Protein AF-A0A9E3QFF5-F1 (afdb_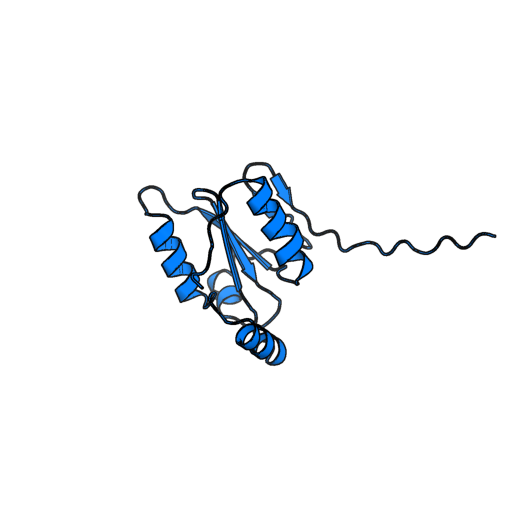monomer_lite)

Foldseek 3Di:
DPDDQEDADPVSLLCCPQPVQVVVQQFKKFKDFADPPDDQVVVVVVVCVVQVQPDDPVRCVVCVVVQHKHWDKHDYPGMIMITIHGGDDCCCVVCVVGMDGLQVAFDDDPNDTHHDDPDDPPPPDDDD

pLDDT: mean 83.97, std 14.85, range [39.03, 96.06]

Sequence (128 aa):
VMYRSEATSVEGFIQQLAVSYLGSGYWFYVVGEVPEGKDPRRVDEKLVARYEIDLSKWARARRKRAGLANLQYLRLGRLFVLLATHGNHPFFEWEAASVRDARKTPIRFRGYSISYRGGASPRPHRPR

Secondary structure (DSSP, 8-state):
-----EESSHHHHHHIIIIIIGGGT--EEEEEEPPTTS-HHHHHHHHHHHTT----HHHHHHHHHTTB--EEEEEETTEEEEEE-SSB-THHHHTTTT-EETTTS-EEETTEEE------PPPP----

Radius of gyration: 16.15 Å; chains: 1; bounding box: 41×50×32 Å

Structure (mmCIF, N/CA/C/O backbone):
data_AF-A0A9E3QFF5-F1
#
_entry.id   AF-A0A9E3QFF5-F1
#
loop_
_atom_site.group_PDB
_atom_site.id
_atom_site.type_symbol
_atom_site.label_atom_id
_atom_site.label_alt_id
_atom_site.label_comp_id
_atom_site.label_asym_id
_atom_site.label_entity_id
_atom_site.label_seq_id
_atom_site.pdbx_PDB_ins_code
_atom_site.Cartn_x
_atom_site.Cartn_y
_atom_site.Cartn_z
_atom_site.occupancy
_atom_site.B_iso_or_equiv
_atom_site.auth_seq_id
_atom_site.auth_comp_id
_atom_site.auth_asym_id
_atom_site.auth_atom_id
_atom_site.pdbx_PDB_model_num
ATOM 1 N N . VAL A 1 1 ? 10.537 -8.430 12.314 1.00 44.62 1 VAL A N 1
ATOM 2 C CA . VAL A 1 1 ? 9.843 -7.161 12.637 1.00 44.62 1 VAL A CA 1
ATOM 3 C C . VAL A 1 1 ? 8.475 -7.258 12.005 1.00 44.62 1 VAL A C 1
ATOM 5 O O . VAL A 1 1 ? 8.424 -7.496 10.810 1.00 44.62 1 VAL A O 1
ATOM 8 N N . MET A 1 2 ? 7.409 -7.180 12.799 1.00 54.72 2 MET A N 1
ATOM 9 C CA . MET A 1 2 ? 6.032 -7.272 12.307 1.00 54.72 2 MET A CA 1
ATOM 10 C C . MET A 1 2 ? 5.744 -6.076 11.388 1.00 54.72 2 MET A C 1
ATOM 12 O O . MET A 1 2 ? 6.074 -4.943 11.750 1.00 54.72 2 MET A O 1
ATOM 16 N N . TYR A 1 3 ? 5.188 -6.313 10.200 1.00 67.12 3 TYR A N 1
ATOM 17 C CA . TYR A 1 3 ? 4.845 -5.247 9.260 1.00 67.12 3 TYR A CA 1
ATOM 18 C C . TYR A 1 3 ? 3.828 -4.287 9.893 1.00 67.12 3 TYR A C 1
ATOM 20 O O . TYR A 1 3 ? 2.701 -4.676 10.198 1.00 67.12 3 TYR A O 1
ATOM 28 N N . ARG A 1 4 ? 4.223 -3.028 10.122 1.00 76.00 4 ARG A N 1
ATOM 29 C CA . ARG A 1 4 ? 3.338 -2.013 10.705 1.00 76.00 4 ARG A CA 1
ATOM 30 C C . ARG A 1 4 ? 2.594 -1.282 9.592 1.00 76.00 4 ARG A C 1
ATOM 32 O O . ARG A 1 4 ? 3.099 -0.309 9.040 1.00 76.00 4 ARG A O 1
ATOM 39 N N . SER A 1 5 ? 1.401 -1.777 9.290 1.00 81.19 5 SER A N 1
ATOM 40 C CA . SER A 1 5 ? 0.486 -1.244 8.277 1.00 81.19 5 SER A CA 1
ATOM 41 C C . SER A 1 5 ? -0.368 -0.069 8.756 1.00 81.19 5 SER A C 1
ATOM 43 O O . SER A 1 5 ? -0.900 0.670 7.935 1.00 81.19 5 SER A O 1
ATOM 45 N N . GLU A 1 6 ? -0.548 0.092 10.068 1.00 87.88 6 GLU A N 1
ATOM 46 C CA . GLU A 1 6 ? -1.487 1.059 10.638 1.00 87.88 6 GLU A CA 1
ATOM 47 C C . GLU A 1 6 ? -0.804 2.375 11.024 1.00 87.88 6 GLU A C 1
ATOM 49 O O . GLU A 1 6 ? 0.041 2.426 11.928 1.00 87.88 6 GLU A O 1
ATOM 54 N N . ALA A 1 7 ? -1.226 3.450 10.361 1.00 86.62 7 ALA A N 1
ATOM 55 C CA . ALA A 1 7 ? -0.983 4.813 10.796 1.00 86.62 7 ALA A CA 1
ATOM 56 C C . ALA A 1 7 ? -1.979 5.183 11.902 1.00 86.62 7 ALA A C 1
ATOM 58 O O . ALA A 1 7 ? -3.177 4.927 11.794 1.00 86.62 7 ALA A O 1
ATOM 59 N N . THR A 1 8 ? -1.485 5.816 12.965 1.00 87.25 8 THR A N 1
ATOM 60 C CA . THR A 1 8 ? -2.299 6.255 14.112 1.00 87.25 8 THR A CA 1
ATOM 61 C C . THR A 1 8 ? -2.742 7.715 14.005 1.00 87.25 8 THR A C 1
ATOM 63 O O . THR A 1 8 ? -3.528 8.174 14.827 1.00 87.25 8 THR A O 1
ATOM 66 N N . SER A 1 9 ? -2.246 8.450 13.006 1.00 85.06 9 SER A N 1
ATOM 67 C CA . SER A 1 9 ? -2.626 9.833 12.712 1.00 85.06 9 SER A CA 1
ATOM 68 C C . SER A 1 9 ? -2.624 10.104 11.208 1.00 85.06 9 SER A C 1
ATOM 70 O O . SER A 1 9 ? -1.987 9.387 10.427 1.00 85.06 9 SER A O 1
ATOM 72 N N . VAL A 1 10 ? -3.341 11.154 10.803 1.00 82.62 10 VAL A N 1
ATOM 73 C CA . VAL A 1 10 ? -3.389 11.612 9.408 1.00 82.62 10 VAL A CA 1
ATOM 74 C C . VAL A 1 10 ? -2.011 12.106 8.970 1.00 82.62 10 VAL A C 1
ATOM 76 O O . VAL A 1 10 ? -1.545 11.750 7.894 1.00 82.62 10 VAL A O 1
ATOM 79 N N . GLU A 1 11 ? -1.323 12.863 9.818 1.00 83.19 11 GLU A N 1
ATOM 80 C CA . GLU A 1 11 ? 0.009 13.403 9.550 1.00 83.19 11 GLU A CA 1
ATOM 81 C C . GLU A 1 11 ? 1.019 12.275 9.332 1.00 83.19 11 GLU A C 1
ATOM 83 O O . GLU A 1 11 ? 1.765 12.297 8.354 1.00 83.19 11 GLU A O 1
ATOM 88 N N . GLY A 1 12 ? 0.994 11.247 10.190 1.00 84.06 12 GLY A N 1
ATOM 89 C CA . GLY A 1 12 ? 1.859 10.075 10.055 1.00 84.06 12 GLY A CA 1
ATOM 90 C C . GLY A 1 12 ? 1.577 9.296 8.770 1.00 84.06 12 GLY A C 1
ATOM 91 O O . GLY A 1 12 ? 2.511 8.900 8.070 1.00 84.06 12 GLY A O 1
ATOM 92 N N . PHE A 1 13 ? 0.297 9.146 8.412 1.00 85.69 13 PHE A N 1
ATOM 93 C CA . PHE A 1 13 ? -0.120 8.534 7.150 1.00 85.69 13 PHE A CA 1
ATOM 94 C C . PHE A 1 13 ? 0.410 9.316 5.940 1.00 85.69 13 PHE A C 1
ATOM 96 O O . PHE A 1 13 ? 1.017 8.736 5.038 1.00 85.69 13 PHE A O 1
ATOM 103 N N . ILE A 1 14 ? 0.225 10.640 5.932 1.00 83.38 14 ILE A N 1
ATOM 104 C CA . ILE A 1 14 ? 0.680 11.520 4.849 1.00 83.38 14 ILE A CA 1
ATOM 105 C C . ILE A 1 14 ? 2.204 11.482 4.733 1.00 83.38 14 ILE A C 1
ATOM 107 O O . ILE A 1 14 ? 2.723 11.366 3.623 1.00 83.38 14 ILE A O 1
ATOM 111 N N . GLN A 1 15 ? 2.925 11.545 5.854 1.00 83.94 15 GLN A N 1
ATOM 112 C CA . GLN A 1 15 ? 4.383 11.523 5.860 1.00 83.94 15 GLN A CA 1
ATOM 113 C C . GLN A 1 15 ? 4.923 10.213 5.272 1.00 83.94 15 GLN A C 1
ATOM 115 O O . GLN A 1 15 ? 5.769 10.255 4.378 1.00 83.94 15 GLN A O 1
ATOM 120 N N . GLN A 1 16 ? 4.402 9.056 5.696 1.00 84.88 16 GLN A N 1
ATOM 121 C CA . GLN A 1 16 ? 4.787 7.767 5.109 1.00 84.88 16 GLN A CA 1
ATOM 122 C C . GLN A 1 16 ? 4.458 7.700 3.614 1.00 84.88 16 GLN A C 1
ATOM 124 O O . GLN A 1 16 ? 5.307 7.318 2.805 1.00 84.88 16 GLN A O 1
ATOM 129 N N . LEU A 1 17 ? 3.245 8.098 3.232 1.00 84.50 17 LEU A N 1
ATOM 130 C CA . LEU A 1 17 ? 2.785 8.025 1.851 1.00 84.50 17 LEU A CA 1
ATOM 131 C C . LEU A 1 17 ? 3.615 8.915 0.919 1.00 84.50 17 LEU A C 1
ATOM 133 O O . LEU A 1 17 ? 4.188 8.432 -0.059 1.00 84.50 17 LEU A O 1
ATOM 137 N N . ALA A 1 18 ? 3.702 10.207 1.229 1.00 80.81 18 ALA A N 1
ATOM 138 C CA . ALA A 1 18 ? 4.329 11.193 0.360 1.00 80.81 18 ALA A CA 1
ATOM 139 C C . ALA A 1 18 ? 5.858 11.094 0.373 1.00 80.81 18 ALA A C 1
ATOM 141 O O . ALA A 1 18 ? 6.484 11.096 -0.688 1.00 80.81 18 ALA A O 1
ATOM 142 N N . VAL A 1 19 ? 6.462 10.987 1.560 1.00 76.94 19 VAL A N 1
ATOM 143 C CA . VAL A 1 19 ? 7.921 11.055 1.709 1.00 76.94 19 VAL A CA 1
ATOM 144 C C . VAL A 1 19 ? 8.553 9.690 1.476 1.00 76.94 19 VAL A C 1
ATOM 146 O O . VAL A 1 19 ? 9.504 9.576 0.705 1.00 76.94 19 VAL A O 1
ATOM 149 N N . SER A 1 20 ? 8.035 8.636 2.114 1.00 79.31 20 SER A N 1
ATOM 150 C CA . SER A 1 20 ? 8.683 7.322 2.060 1.00 79.31 20 SER A CA 1
ATOM 151 C C . SER A 1 20 ? 8.330 6.538 0.798 1.00 79.31 20 SER A C 1
ATOM 153 O O . SER A 1 20 ? 9.223 5.935 0.202 1.00 79.31 20 SER A O 1
ATOM 155 N N . TYR A 1 21 ? 7.066 6.536 0.365 1.00 83.31 21 TYR A N 1
ATOM 156 C CA . TYR A 1 21 ? 6.627 5.669 -0.734 1.00 83.31 21 TYR A CA 1
ATOM 157 C C . TYR A 1 21 ? 6.674 6.348 -2.104 1.00 83.31 21 TYR A C 1
ATOM 159 O O . TYR A 1 21 ? 7.364 5.846 -2.997 1.00 83.31 21 TYR 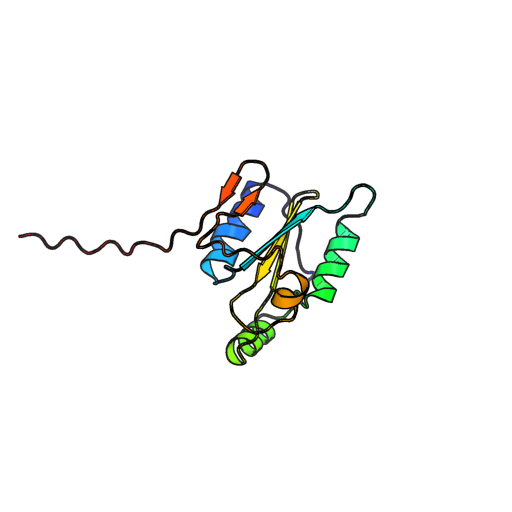A O 1
ATOM 167 N N . LEU A 1 22 ? 6.023 7.503 -2.285 1.00 84.12 22 LEU A N 1
ATOM 168 C CA . LEU A 1 22 ? 6.013 8.184 -3.589 1.00 84.12 22 LEU A CA 1
ATOM 169 C C . LEU A 1 22 ? 7.429 8.598 -4.033 1.00 84.12 22 LEU A C 1
ATOM 171 O O . LEU A 1 22 ? 7.793 8.396 -5.195 1.00 84.12 22 LEU A O 1
ATOM 175 N N . GLY A 1 23 ? 8.259 9.087 -3.103 1.00 82.44 23 GLY A N 1
ATOM 176 C CA . GLY A 1 23 ? 9.674 9.388 -3.354 1.00 82.44 23 GLY A CA 1
ATOM 177 C C . GLY A 1 23 ? 10.523 8.162 -3.725 1.00 82.44 23 GLY A C 1
ATOM 178 O O . GLY A 1 23 ? 11.489 8.287 -4.472 1.00 82.44 23 GLY A O 1
ATOM 179 N N . SER A 1 24 ? 10.127 6.965 -3.280 1.00 84.88 24 SER A N 1
ATOM 180 C CA . SER A 1 24 ? 10.836 5.703 -3.552 1.00 84.88 24 SER A CA 1
ATOM 181 C C . SER A 1 24 ? 10.337 4.962 -4.800 1.00 84.88 24 SER A C 1
ATOM 183 O O . SER A 1 24 ? 10.769 3.836 -5.063 1.00 84.88 24 SER A O 1
ATOM 185 N N . GLY A 1 25 ? 9.440 5.573 -5.581 1.00 89.31 25 GLY A N 1
ATOM 186 C CA . GLY A 1 25 ? 8.956 5.020 -6.848 1.00 89.31 25 GLY A CA 1
ATOM 187 C C . GLY A 1 25 ? 7.678 4.184 -6.756 1.00 89.31 25 GLY A C 1
ATOM 188 O O . GLY A 1 25 ? 7.342 3.500 -7.722 1.00 89.31 25 GLY A O 1
ATOM 189 N N . TYR A 1 26 ? 6.965 4.218 -5.627 1.00 93.38 26 TYR A N 1
ATOM 190 C CA . TYR A 1 26 ? 5.666 3.556 -5.474 1.00 93.38 26 TYR A CA 1
ATOM 191 C C . TYR A 1 26 ? 4.539 4.427 -6.040 1.00 93.38 26 TYR A C 1
ATOM 193 O O . TYR A 1 26 ? 3.752 5.007 -5.299 1.00 93.38 26 TYR A O 1
ATOM 201 N N . TRP A 1 27 ? 4.507 4.592 -7.358 1.00 93.38 27 TRP A N 1
ATOM 202 C CA . TRP A 1 27 ? 3.585 5.527 -8.009 1.00 93.38 27 TRP A CA 1
ATOM 203 C C . TRP A 1 27 ? 2.204 4.945 -8.286 1.00 93.38 27 TRP A C 1
ATOM 205 O O . TRP A 1 27 ? 1.247 5.705 -8.414 1.00 93.38 27 TRP A O 1
ATOM 215 N N . PHE A 1 28 ? 2.093 3.625 -8.399 1.00 94.56 28 PHE A N 1
ATOM 216 C CA . PHE A 1 28 ? 0.821 2.976 -8.685 1.00 94.56 28 PHE A CA 1
ATOM 217 C C . PHE A 1 28 ? 0.084 2.706 -7.388 1.00 94.56 28 PHE A C 1
ATOM 219 O O . PHE A 1 28 ? 0.703 2.263 -6.423 1.00 94.56 28 PHE A O 1
ATOM 226 N N . TYR A 1 29 ? -1.215 2.974 -7.348 1.00 94.62 29 TYR A N 1
ATOM 227 C CA . TYR A 1 29 ? -1.977 2.817 -6.121 1.00 94.62 29 TYR A CA 1
ATOM 228 C C . TYR A 1 29 ? -3.426 2.399 -6.345 1.00 94.62 29 TYR A C 1
ATOM 230 O O . TYR A 1 29 ? -4.016 2.681 -7.386 1.00 94.62 29 TYR A O 1
ATOM 238 N N . VAL A 1 30 ? -3.994 1.778 -5.314 1.00 94.50 30 VAL A N 1
ATOM 239 C CA . VAL A 1 30 ? -5.427 1.503 -5.154 1.00 94.50 30 VAL A CA 1
ATOM 240 C C . VAL A 1 30 ? -5.839 2.026 -3.786 1.00 94.50 30 VAL A C 1
ATOM 242 O O . VAL A 1 30 ? -5.133 1.803 -2.804 1.00 94.50 30 VAL A O 1
ATOM 245 N N . VAL A 1 31 ? -6.971 2.724 -3.719 1.00 92.38 31 VAL A N 1
ATOM 246 C CA . VAL A 1 31 ? -7.596 3.123 -2.452 1.00 92.38 31 VAL A CA 1
ATOM 247 C C . VAL A 1 31 ? -8.759 2.184 -2.182 1.00 92.38 31 VAL A C 1
ATOM 249 O O . VAL A 1 31 ? -9.542 1.907 -3.087 1.00 92.38 31 VAL A O 1
ATOM 252 N N . GLY A 1 32 ? -8.878 1.724 -0.942 1.00 91.75 32 GLY A N 1
ATOM 253 C CA . GLY A 1 32 ? -9.983 0.883 -0.509 1.00 91.75 32 GLY A CA 1
ATOM 254 C C . GLY A 1 32 ? -10.404 1.170 0.925 1.00 91.75 32 GLY A C 1
ATOM 255 O O . GLY A 1 32 ? -9.794 1.971 1.637 1.00 91.75 32 GLY A O 1
ATOM 256 N N . GLU A 1 33 ? -11.467 0.495 1.341 1.00 92.75 33 GLU A N 1
ATOM 257 C CA . GLU A 1 33 ? -12.015 0.577 2.687 1.00 92.75 33 GLU A CA 1
ATOM 258 C C . GLU A 1 33 ? -12.271 -0.826 3.237 1.00 92.75 33 GLU A C 1
ATOM 260 O O . GLU A 1 33 ? -12.750 -1.713 2.529 1.00 92.75 33 GLU A O 1
ATOM 265 N N . VAL A 1 34 ? -11.937 -1.040 4.508 1.00 92.69 34 VAL A N 1
ATOM 266 C CA . VAL A 1 34 ? -12.276 -2.256 5.242 1.00 92.69 34 VAL A CA 1
ATOM 267 C C . VAL A 1 34 ? -13.794 -2.277 5.463 1.00 92.69 34 VAL A C 1
ATOM 269 O O . VAL A 1 34 ? -14.291 -1.433 6.218 1.00 92.69 34 VAL A O 1
ATOM 272 N N . PRO A 1 35 ? -14.524 -3.262 4.899 1.00 92.19 35 PRO A N 1
ATOM 273 C CA . PRO A 1 35 ? -15.978 -3.342 5.020 1.00 92.19 35 PRO A CA 1
ATOM 274 C C . PRO A 1 35 ? -16.438 -3.314 6.471 1.00 92.19 35 PRO A C 1
ATOM 276 O O . PRO A 1 35 ? -15.775 -3.900 7.331 1.00 92.19 35 PRO A O 1
ATOM 279 N N . GLU A 1 36 ? -17.568 -2.667 6.739 1.00 90.06 36 GLU A N 1
ATOM 280 C CA . GLU A 1 36 ? -18.180 -2.629 8.067 1.00 90.06 36 GLU A CA 1
ATOM 281 C C . GLU A 1 36 ? -18.392 -4.048 8.631 1.00 90.06 36 GLU A C 1
ATOM 283 O O . GLU A 1 36 ? -18.609 -5.010 7.894 1.00 90.06 36 GLU A O 1
ATOM 288 N N . GLY A 1 37 ? -18.203 -4.211 9.942 1.00 91.19 37 GLY A N 1
ATOM 289 C CA . GLY A 1 37 ? -18.274 -5.514 10.616 1.00 91.19 37 GLY A CA 1
ATOM 290 C C . GLY A 1 37 ? -17.041 -6.418 10.459 1.00 91.19 37 GLY A C 1
ATOM 291 O O . GLY A 1 37 ? -16.900 -7.380 11.211 1.00 91.19 37 GLY A O 1
ATOM 292 N N . LYS A 1 38 ? -16.100 -6.118 9.550 1.00 93.00 38 LYS A N 1
ATOM 293 C CA . LYS A 1 38 ? -14.805 -6.823 9.506 1.00 93.00 38 LYS A CA 1
ATOM 294 C C . LYS A 1 38 ? -13.800 -6.204 10.470 1.00 93.00 38 LYS A C 1
ATOM 296 O O . LYS A 1 38 ? -13.736 -4.982 10.606 1.00 93.00 38 LYS A O 1
ATOM 301 N N . ASP A 1 39 ? -12.985 -7.057 11.087 1.00 92.25 39 ASP A N 1
ATOM 302 C CA . ASP A 1 39 ? -11.798 -6.632 11.828 1.00 92.25 39 ASP A CA 1
ATOM 303 C C . ASP A 1 39 ? -10.727 -6.132 10.836 1.00 92.25 39 ASP A C 1
ATOM 305 O O . ASP A 1 39 ? -10.260 -6.927 10.007 1.00 92.25 39 ASP A O 1
ATOM 309 N N . PRO A 1 40 ? -10.325 -4.847 10.899 1.00 92.62 40 PRO A N 1
ATOM 310 C CA . PRO A 1 40 ? -9.278 -4.301 10.043 1.00 92.62 40 PRO A CA 1
ATOM 311 C C . PRO A 1 40 ? -7.966 -5.077 10.115 1.00 92.62 40 PRO A C 1
ATOM 313 O O . PRO A 1 40 ? -7.345 -5.291 9.080 1.00 92.62 40 PRO A O 1
ATOM 316 N N . ARG A 1 41 ? -7.568 -5.582 11.289 1.00 91.81 41 ARG A N 1
ATOM 317 C CA . ARG A 1 41 ? -6.286 -6.288 11.451 1.00 91.81 41 ARG A CA 1
ATOM 318 C C . ARG A 1 41 ? -6.250 -7.596 10.667 1.00 91.81 41 ARG A C 1
ATOM 320 O O . ARG A 1 41 ? -5.270 -7.890 9.994 1.00 91.81 41 ARG A O 1
ATOM 327 N N . ARG A 1 42 ? -7.362 -8.335 10.650 1.00 93.44 42 ARG A N 1
ATOM 328 C CA . ARG A 1 42 ? -7.494 -9.552 9.830 1.00 93.44 42 ARG A CA 1
ATOM 329 C C . ARG A 1 42 ? -7.485 -9.255 8.333 1.00 93.44 42 ARG A C 1
ATOM 331 O O . ARG A 1 42 ? -7.080 -10.103 7.540 1.00 93.44 42 ARG A O 1
ATOM 338 N N . VAL A 1 43 ? -7.982 -8.088 7.922 1.00 94.00 43 VAL A N 1
ATOM 339 C CA . VAL A 1 43 ? -7.893 -7.655 6.520 1.00 94.00 43 VAL A CA 1
ATOM 340 C C . VAL A 1 43 ? -6.456 -7.270 6.177 1.00 94.00 43 VAL A C 1
ATOM 342 O O . VAL A 1 43 ? -5.974 -7.699 5.132 1.00 94.00 43 VAL A O 1
ATOM 345 N N . ASP A 1 44 ? -5.756 -6.567 7.071 1.00 93.06 44 ASP A N 1
ATOM 346 C CA . ASP A 1 44 ? -4.338 -6.228 6.915 1.00 93.06 44 ASP A CA 1
ATOM 347 C C . ASP A 1 44 ? -3.498 -7.486 6.677 1.00 93.06 44 ASP A C 1
ATOM 349 O O . ASP A 1 44 ? -2.784 -7.568 5.681 1.00 93.06 44 ASP A O 1
ATOM 353 N N . GLU A 1 45 ? -3.634 -8.494 7.541 1.00 93.00 45 GLU A N 1
ATOM 354 C CA . GLU A 1 45 ? -2.914 -9.768 7.429 1.00 93.00 45 GLU A CA 1
ATOM 355 C C . GLU A 1 45 ? -3.177 -10.456 6.085 1.00 93.00 45 GLU A C 1
ATOM 357 O O . GLU A 1 45 ? -2.246 -10.885 5.401 1.00 93.00 45 GLU A O 1
ATOM 362 N N . LYS A 1 46 ? -4.446 -10.506 5.660 1.00 93.75 46 LYS A N 1
ATOM 363 C CA . LYS A 1 46 ? -4.833 -11.098 4.374 1.00 93.75 46 LYS A CA 1
ATOM 364 C C . LYS A 1 46 ? -4.237 -10.350 3.190 1.00 93.75 46 LYS A C 1
ATOM 366 O O . LYS A 1 46 ? -3.786 -10.993 2.248 1.00 93.75 46 LYS A O 1
ATOM 371 N N . LEU A 1 47 ? -4.243 -9.018 3.215 1.00 93.94 47 LEU A N 1
ATOM 372 C CA . LEU A 1 47 ? -3.684 -8.202 2.137 1.00 93.94 47 LEU A CA 1
ATOM 373 C C . LEU A 1 47 ? -2.158 -8.313 2.096 1.00 93.94 47 LEU A C 1
ATOM 375 O O . LEU A 1 47 ? -1.599 -8.515 1.021 1.00 93.94 47 LEU A O 1
ATOM 379 N N . VAL A 1 48 ? -1.492 -8.252 3.252 1.00 93.38 48 VAL A N 1
ATOM 380 C CA . VAL A 1 48 ? -0.034 -8.405 3.364 1.00 93.38 48 VAL A CA 1
ATOM 381 C C . VAL A 1 48 ? 0.419 -9.763 2.838 1.00 93.38 48 VAL A C 1
ATOM 383 O O . VAL A 1 48 ? 1.392 -9.818 2.085 1.00 93.38 48 VAL A O 1
ATOM 386 N N . ALA A 1 49 ? -0.302 -10.836 3.178 1.00 92.62 49 ALA A N 1
ATOM 387 C CA . ALA A 1 49 ? -0.015 -12.178 2.685 1.00 92.62 49 ALA A CA 1
ATOM 388 C C . ALA A 1 49 ? -0.307 -12.312 1.183 1.00 92.62 49 ALA A C 1
ATOM 390 O O . A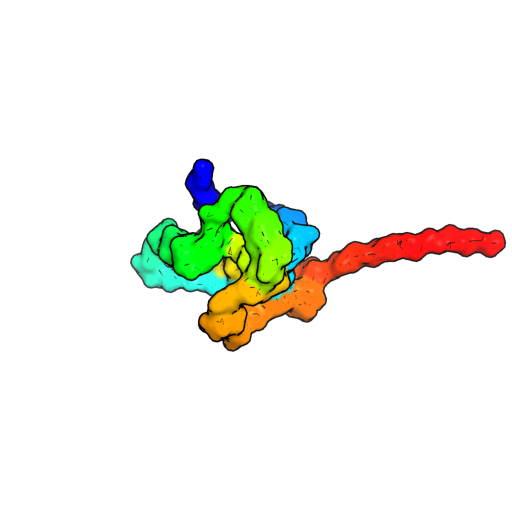LA A 1 49 ? 0.564 -12.732 0.426 1.00 92.62 49 ALA A O 1
ATOM 391 N N . ARG A 1 50 ? -1.503 -11.907 0.731 1.00 93.25 50 ARG A N 1
ATOM 392 C CA . ARG A 1 50 ? -1.937 -12.027 -0.674 1.00 93.25 50 ARG A CA 1
ATOM 393 C C . ARG A 1 50 ? -1.010 -11.301 -1.646 1.00 93.25 50 ARG A C 1
ATOM 395 O O . ARG A 1 50 ? -0.806 -11.775 -2.758 1.00 93.25 50 ARG A O 1
ATOM 402 N N . TYR A 1 51 ? -0.501 -10.143 -1.240 1.00 93.44 51 TYR A N 1
ATOM 403 C CA . TYR A 1 51 ? 0.331 -9.279 -2.074 1.00 93.44 51 TYR A CA 1
ATOM 404 C C . TYR A 1 51 ? 1.829 -9.383 -1.764 1.00 93.44 51 TYR A C 1
ATOM 406 O O . TYR A 1 51 ? 2.606 -8.588 -2.289 1.00 93.44 51 TYR A O 1
ATOM 414 N N . GLU A 1 52 ? 2.233 -10.335 -0.917 1.00 91.44 52 GLU A N 1
ATOM 415 C CA . GLU A 1 52 ? 3.632 -10.582 -0.545 1.00 91.44 52 GLU A CA 1
ATOM 416 C C . GLU A 1 52 ? 4.374 -9.302 -0.111 1.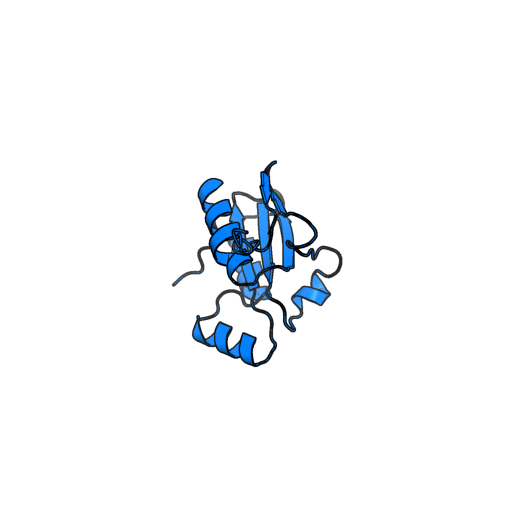00 91.44 52 GLU A C 1
ATOM 418 O O . GLU A 1 52 ? 5.475 -8.998 -0.574 1.00 91.44 52 GLU A O 1
ATOM 423 N N . ILE A 1 53 ? 3.751 -8.505 0.760 1.00 92.25 53 ILE A N 1
ATOM 424 C CA . ILE A 1 53 ? 4.235 -7.159 1.117 1.00 92.25 53 ILE A CA 1
ATOM 425 C C . ILE A 1 53 ? 5.393 -7.211 2.124 1.00 92.25 53 ILE A C 1
ATOM 427 O O . ILE A 1 53 ? 6.324 -6.385 2.080 1.00 92.25 53 ILE A O 1
ATOM 431 N N . ASP A 1 54 ? 5.354 -8.190 3.031 1.00 90.69 54 ASP A N 1
ATOM 432 C CA . ASP A 1 54 ? 6.327 -8.347 4.112 1.00 90.69 54 ASP A CA 1
ATOM 433 C C . ASP A 1 54 ? 7.626 -9.007 3.627 1.00 90.69 54 ASP A C 1
ATOM 435 O O . ASP A 1 54 ? 7.981 -10.137 3.954 1.00 90.69 54 ASP A O 1
ATOM 439 N N . LEU A 1 55 ? 8.338 -8.283 2.769 1.00 88.38 55 LEU A N 1
ATOM 440 C CA . LEU A 1 55 ? 9.631 -8.685 2.235 1.00 88.38 55 LEU A CA 1
ATOM 441 C C . LEU A 1 55 ? 10.770 -8.014 3.001 1.00 88.38 55 LEU A C 1
ATOM 443 O O . LEU A 1 55 ? 10.674 -6.875 3.466 1.00 88.38 55 LEU A O 1
ATOM 447 N N . SER A 1 56 ? 11.926 -8.668 3.052 1.00 88.69 56 SER A N 1
ATOM 448 C CA . SER A 1 56 ? 13.148 -8.013 3.523 1.00 88.69 56 SER A CA 1
ATOM 449 C C . SER A 1 56 ? 13.623 -6.946 2.526 1.00 88.69 56 SER A C 1
ATOM 451 O O . SER A 1 56 ? 13.302 -6.976 1.334 1.00 88.69 56 SER A O 1
ATOM 453 N N . LYS A 1 57 ? 14.450 -5.997 2.986 1.00 87.44 57 LYS A N 1
ATOM 454 C CA . LYS A 1 57 ? 15.110 -5.009 2.108 1.00 87.44 57 LYS A CA 1
ATOM 455 C C . LYS A 1 57 ? 15.841 -5.687 0.940 1.00 87.44 57 LYS A C 1
ATOM 457 O O . LYS A 1 57 ? 15.734 -5.241 -0.202 1.00 87.44 57 LYS A O 1
ATOM 462 N N . TRP A 1 58 ? 16.541 -6.787 1.219 1.00 90.81 58 TRP A N 1
ATOM 463 C CA . TRP A 1 58 ? 17.290 -7.557 0.225 1.00 90.81 58 TRP A CA 1
ATOM 464 C C . TRP A 1 58 ? 16.381 -8.244 -0.794 1.00 90.81 58 TRP A C 1
ATOM 466 O O . TRP A 1 58 ? 16.677 -8.215 -1.990 1.00 90.81 58 TRP A O 1
ATOM 476 N N . ALA A 1 59 ? 15.256 -8.807 -0.344 1.00 91.25 59 ALA A N 1
ATOM 477 C CA . ALA A 1 59 ? 14.257 -9.396 -1.228 1.00 91.25 59 ALA A CA 1
ATOM 478 C C . ALA A 1 59 ? 13.653 -8.340 -2.167 1.00 91.25 59 ALA A C 1
ATOM 480 O O . ALA A 1 59 ? 13.636 -8.555 -3.379 1.00 91.25 59 ALA A O 1
ATOM 481 N N . ARG A 1 60 ? 13.286 -7.156 -1.652 1.00 91.44 60 ARG A N 1
ATOM 482 C CA . ARG A 1 60 ? 12.790 -6.047 -2.492 1.00 91.44 60 ARG A CA 1
ATOM 483 C C . ARG A 1 60 ? 13.817 -5.589 -3.530 1.00 91.44 60 ARG A C 1
ATOM 485 O O . ARG A 1 60 ? 13.479 -5.380 -4.695 1.00 91.44 60 ARG A O 1
ATOM 492 N N . ALA A 1 61 ? 15.087 -5.475 -3.133 1.00 89.19 61 ALA A N 1
ATOM 493 C CA . ALA A 1 61 ? 16.175 -5.108 -4.040 1.00 89.19 61 ALA A CA 1
ATOM 494 C C . ALA A 1 61 ? 16.429 -6.168 -5.127 1.00 89.19 61 ALA A C 1
ATOM 496 O O . ALA A 1 61 ? 16.813 -5.826 -6.245 1.00 89.19 61 ALA A O 1
ATOM 497 N N . ARG A 1 62 ? 16.238 -7.457 -4.820 1.00 91.31 62 ARG A N 1
ATOM 498 C CA . ARG A 1 62 ? 16.329 -8.544 -5.806 1.00 91.31 62 ARG A CA 1
ATOM 499 C C . ARG A 1 62 ? 15.145 -8.520 -6.774 1.00 91.31 62 ARG A C 1
ATOM 501 O O . ARG A 1 62 ? 15.378 -8.556 -7.975 1.00 91.31 62 ARG A O 1
ATOM 508 N N . ARG A 1 63 ? 13.913 -8.363 -6.273 1.00 92.88 63 ARG A N 1
ATOM 509 C CA . ARG A 1 63 ? 12.702 -8.220 -7.104 1.00 92.88 63 ARG A CA 1
ATOM 510 C C . ARG A 1 63 ? 12.831 -7.062 -8.089 1.00 92.88 63 ARG A C 1
ATOM 512 O O . ARG A 1 63 ? 12.658 -7.268 -9.283 1.00 92.88 63 ARG A O 1
ATOM 519 N N . LYS A 1 64 ? 13.274 -5.892 -7.614 1.00 89.62 64 LYS A N 1
ATOM 520 C CA . LYS A 1 64 ? 13.495 -4.718 -8.474 1.00 89.62 64 LYS A CA 1
ATOM 521 C C . LYS A 1 64 ? 14.502 -4.995 -9.600 1.00 89.62 64 LYS A C 1
ATOM 523 O O . LYS A 1 64 ? 14.266 -4.589 -10.730 1.00 89.62 64 LYS A O 1
ATOM 528 N N . ARG A 1 65 ? 15.603 -5.702 -9.308 1.00 91.12 65 ARG A N 1
ATOM 529 C CA . ARG A 1 65 ? 16.598 -6.110 -10.320 1.00 91.12 65 ARG A CA 1
ATOM 530 C C . ARG A 1 65 ? 16.040 -7.108 -11.336 1.00 91.12 65 ARG A C 1
ATOM 532 O O . ARG A 1 65 ? 16.432 -7.061 -12.490 1.00 91.12 65 ARG A O 1
ATOM 539 N N . ALA A 1 66 ? 15.115 -7.964 -10.913 1.00 92.94 66 ALA A N 1
ATOM 540 C CA . ALA A 1 66 ? 14.414 -8.914 -11.772 1.00 92.94 66 ALA A CA 1
ATOM 541 C C . ALA A 1 66 ? 13.211 -8.300 -12.522 1.00 92.94 66 ALA A C 1
ATOM 543 O O . ALA A 1 66 ? 12.445 -9.031 -13.139 1.00 92.94 66 ALA A O 1
ATOM 544 N N . GLY A 1 67 ? 12.998 -6.980 -12.440 1.00 92.69 67 GLY A N 1
ATOM 545 C CA . GLY A 1 67 ? 11.857 -6.312 -13.075 1.00 92.69 67 GLY A CA 1
ATOM 546 C C . GLY A 1 67 ? 10.505 -6.581 -12.403 1.00 92.69 67 GLY A C 1
ATOM 547 O O . GLY A 1 67 ? 9.468 -6.259 -12.977 1.00 92.69 67 GLY A O 1
ATOM 548 N N . LEU A 1 68 ? 10.493 -7.150 -11.195 1.00 95.06 68 LEU A N 1
ATOM 549 C CA . LEU A 1 68 ? 9.283 -7.416 -10.416 1.00 95.06 68 LEU A CA 1
ATOM 550 C C . LEU A 1 68 ? 8.899 -6.192 -9.579 1.00 95.06 68 LEU A C 1
ATOM 552 O O . LEU A 1 68 ? 9.767 -5.530 -8.995 1.00 95.06 68 LEU A O 1
ATOM 556 N N . ALA A 1 69 ? 7.597 -5.915 -9.481 1.00 94.75 69 ALA A N 1
ATOM 557 C CA . ALA A 1 69 ? 7.115 -4.833 -8.632 1.00 94.75 69 ALA A CA 1
ATOM 558 C C . ALA A 1 69 ? 7.189 -5.214 -7.147 1.00 94.75 69 ALA A C 1
ATOM 560 O O . ALA A 1 69 ? 7.062 -6.380 -6.768 1.00 94.75 69 ALA A O 1
ATOM 561 N N . ASN A 1 70 ? 7.391 -4.202 -6.306 1.00 95.25 70 ASN A N 1
ATOM 562 C CA . ASN A 1 70 ? 7.257 -4.309 -4.859 1.00 95.25 70 ASN A CA 1
ATOM 563 C C . ASN A 1 70 ? 5.990 -3.589 -4.422 1.00 95.25 70 ASN A C 1
ATOM 565 O O . ASN A 1 70 ? 5.681 -2.524 -4.961 1.00 95.25 70 ASN A O 1
ATOM 569 N N . LEU A 1 71 ? 5.309 -4.146 -3.422 1.00 94.81 71 LEU A N 1
ATOM 570 C CA . LEU A 1 71 ? 4.082 -3.584 -2.878 1.00 94.81 71 LEU A CA 1
ATOM 571 C C . LEU A 1 71 ? 4.267 -3.074 -1.446 1.00 94.81 71 LEU A C 1
ATOM 573 O O . LEU A 1 71 ? 5.155 -3.520 -0.716 1.00 94.81 71 LEU A O 1
ATOM 577 N N . GLN A 1 72 ? 3.436 -2.103 -1.075 1.00 93.69 72 GLN A N 1
ATOM 578 C CA . GLN A 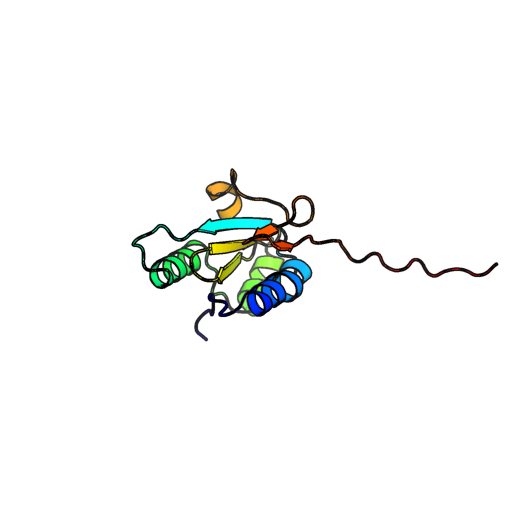1 72 ? 3.279 -1.564 0.274 1.00 93.69 72 GLN A CA 1
ATOM 579 C C . GLN A 1 72 ? 1.794 -1.364 0.572 1.00 93.69 72 GLN A C 1
ATOM 581 O O . GLN A 1 72 ? 1.001 -1.090 -0.327 1.00 93.69 72 GLN A O 1
ATOM 586 N N . TYR A 1 73 ? 1.432 -1.492 1.841 1.00 94.00 73 TYR A N 1
ATOM 587 C CA . TYR A 1 73 ? 0.080 -1.347 2.351 1.00 94.00 73 TYR A CA 1
ATOM 588 C C . TYR A 1 73 ? 0.084 -0.412 3.556 1.00 94.00 73 TYR A C 1
ATOM 590 O O . TYR A 1 73 ? 0.847 -0.603 4.502 1.00 94.00 73 TYR A O 1
ATOM 598 N N . LEU A 1 74 ? -0.782 0.594 3.520 1.00 92.06 74 LEU A N 1
ATOM 599 C CA . LEU A 1 74 ? -0.914 1.569 4.593 1.00 92.06 74 LEU A CA 1
ATOM 600 C C . LEU A 1 74 ? -2.395 1.817 4.886 1.00 92.06 74 LEU A C 1
ATOM 602 O O . LEU A 1 74 ? -3.164 2.121 3.975 1.00 92.06 74 LEU A O 1
ATOM 606 N N . ARG A 1 75 ? -2.792 1.718 6.155 1.00 92.25 75 ARG A N 1
ATOM 607 C CA . ARG A 1 75 ? -4.167 1.895 6.639 1.00 92.25 75 ARG A CA 1
ATOM 608 C C . ARG A 1 75 ? -4.244 3.016 7.672 1.00 92.25 75 ARG A C 1
ATOM 610 O O . ARG A 1 75 ? -3.375 3.127 8.531 1.00 92.25 75 ARG A O 1
ATOM 617 N N . LEU A 1 76 ? -5.315 3.807 7.623 1.00 90.31 76 LEU A N 1
ATOM 618 C CA . LEU A 1 76 ? -5.712 4.758 8.662 1.00 90.31 76 LEU A CA 1
ATOM 619 C C . LEU A 1 76 ? -7.192 4.537 8.998 1.00 90.31 76 LEU A C 1
ATOM 621 O O . LEU A 1 76 ? -8.080 4.812 8.186 1.00 90.31 76 LEU A O 1
ATOM 625 N N . GLY A 1 77 ? -7.470 4.032 10.201 1.00 89.06 77 GLY A N 1
ATOM 626 C CA . GLY A 1 77 ? -8.820 3.600 10.564 1.00 89.06 77 GLY A CA 1
ATOM 627 C C . GLY A 1 77 ? -9.272 2.440 9.672 1.00 89.06 77 GLY A C 1
ATOM 628 O O . GLY A 1 77 ? -8.654 1.379 9.694 1.00 89.06 77 GLY A O 1
ATOM 629 N N . ARG A 1 78 ? -10.331 2.631 8.876 1.00 90.88 78 ARG A N 1
ATOM 630 C CA . ARG A 1 78 ? -10.817 1.624 7.909 1.00 90.88 78 ARG A CA 1
ATOM 631 C C . ARG A 1 78 ? -10.347 1.873 6.479 1.00 90.88 78 ARG A C 1
ATOM 633 O O . ARG A 1 78 ? -10.413 0.965 5.662 1.00 90.88 78 ARG A O 1
ATOM 640 N N . LEU A 1 79 ? -9.869 3.072 6.169 1.00 90.38 79 LEU A N 1
ATOM 641 C CA . LEU A 1 79 ? -9.415 3.411 4.827 1.00 90.38 79 LEU A CA 1
ATOM 642 C C . LEU A 1 79 ? -7.967 2.975 4.643 1.00 90.38 79 LEU A C 1
ATOM 644 O O . LEU A 1 79 ? -7.141 3.155 5.539 1.00 90.38 79 LEU A O 1
ATOM 648 N N . PHE A 1 80 ? -7.646 2.439 3.475 1.00 92.12 80 PHE A N 1
ATOM 649 C CA . PHE A 1 80 ? -6.303 1.975 3.167 1.00 92.12 80 PHE A CA 1
ATOM 650 C C . PHE A 1 80 ? -5.874 2.325 1.747 1.00 92.12 80 PHE A C 1
ATOM 652 O O . PHE A 1 80 ? -6.689 2.615 0.869 1.00 92.12 80 PHE A O 1
ATOM 659 N N . VAL A 1 81 ? -4.564 2.269 1.530 1.00 92.75 81 VAL A N 1
ATOM 660 C CA . VAL A 1 81 ? -3.934 2.382 0.221 1.00 92.75 81 VAL A CA 1
ATOM 661 C C . VAL A 1 81 ? -2.979 1.209 0.007 1.00 92.75 81 VAL A C 1
ATOM 663 O O . VAL A 1 81 ? -2.145 0.899 0.860 1.00 92.75 81 VAL A O 1
ATOM 666 N N . LEU A 1 82 ? -3.115 0.555 -1.144 1.00 94.94 82 LEU A N 1
ATOM 667 C CA . LEU A 1 82 ? -2.105 -0.340 -1.698 1.00 94.94 82 LEU A CA 1
ATOM 668 C C . LEU A 1 82 ? -1.261 0.456 -2.680 1.00 94.94 82 LEU A C 1
ATOM 670 O O . LEU A 1 82 ? -1.795 1.226 -3.473 1.00 94.94 82 LEU A O 1
ATOM 674 N N . LEU A 1 83 ? 0.048 0.272 -2.617 1.00 94.88 83 LEU A N 1
ATOM 675 C CA . LEU A 1 83 ? 1.039 1.012 -3.381 1.00 94.88 83 LEU A CA 1
ATOM 676 C C . LEU A 1 83 ? 1.961 0.022 -4.074 1.00 94.88 83 LEU A C 1
ATOM 678 O O . LEU A 1 83 ? 2.426 -0.919 -3.437 1.00 94.88 83 LEU A O 1
ATOM 682 N N . ALA A 1 84 ? 2.286 0.259 -5.336 1.00 96.06 84 ALA A N 1
ATOM 683 C CA . ALA A 1 84 ? 3.180 -0.585 -6.110 1.00 96.06 84 ALA A CA 1
ATOM 684 C C . ALA A 1 84 ? 4.235 0.246 -6.843 1.00 96.06 84 ALA A C 1
ATOM 686 O O . ALA A 1 84 ? 3.970 1.337 -7.361 1.00 96.06 84 ALA A O 1
ATOM 687 N N . THR A 1 85 ? 5.455 -0.287 -6.902 1.00 95.25 85 THR A N 1
ATOM 688 C CA . THR A 1 85 ? 6.466 0.203 -7.843 1.00 95.25 85 THR A CA 1
ATOM 689 C C . THR A 1 85 ? 6.145 -0.256 -9.259 1.00 95.25 85 THR A C 1
ATOM 691 O O . THR A 1 85 ? 5.352 -1.168 -9.470 1.00 95.25 85 THR A O 1
ATOM 694 N N . HIS A 1 86 ? 6.821 0.322 -10.250 1.00 92.88 86 HIS A N 1
ATOM 695 C CA . HIS A 1 86 ? 6.837 -0.273 -11.584 1.00 92.88 86 HIS A CA 1
ATOM 696 C C . HIS A 1 86 ? 7.465 -1.679 -11.550 1.00 92.88 86 HIS A C 1
ATOM 698 O O . HIS A 1 86 ? 8.413 -1.912 -10.793 1.00 92.88 86 HIS A O 1
ATOM 704 N N . GLY A 1 87 ? 6.952 -2.586 -12.381 1.00 93.38 87 GLY A N 1
ATOM 705 C CA . GLY A 1 87 ? 7.434 -3.960 -12.535 1.00 93.38 87 GLY A CA 1
ATOM 706 C C . GLY A 1 87 ? 6.289 -4.956 -12.717 1.00 93.38 87 GLY A C 1
ATOM 707 O O . GLY A 1 87 ? 5.122 -4.587 -12.617 1.00 93.38 87 GLY A O 1
ATOM 708 N N . ASN A 1 88 ? 6.621 -6.220 -12.971 1.00 93.25 88 ASN A N 1
ATOM 709 C CA . ASN A 1 88 ? 5.627 -7.280 -13.107 1.00 93.25 88 ASN A CA 1
ATOM 710 C C . ASN A 1 88 ? 5.122 -7.744 -11.727 1.00 93.25 88 ASN A C 1
ATOM 712 O O . ASN A 1 88 ? 5.931 -8.013 -10.832 1.00 93.25 88 ASN A O 1
ATOM 716 N N . HIS A 1 89 ? 3.801 -7.816 -11.553 1.00 95.12 89 HIS A N 1
ATOM 717 C CA . HIS A 1 89 ? 3.130 -8.389 -10.385 1.00 95.12 89 HIS A CA 1
ATOM 718 C C . HIS A 1 89 ? 1.640 -8.630 -10.693 1.00 95.12 89 HIS A C 1
ATOM 720 O O . HIS A 1 89 ? 1.011 -7.723 -11.244 1.00 95.12 89 HIS A O 1
ATOM 726 N N . PRO A 1 90 ? 1.028 -9.744 -10.235 1.00 93.50 90 PRO A N 1
ATOM 727 C CA . PRO A 1 90 ? -0.406 -10.023 -10.430 1.00 93.50 90 PRO A CA 1
ATOM 728 C C . PRO A 1 90 ? -1.360 -8.936 -9.908 1.00 93.50 90 PRO A C 1
ATOM 730 O O . PRO A 1 90 ? -2.513 -8.864 -10.308 1.00 93.50 90 PRO A O 1
ATOM 733 N N . PHE A 1 91 ? -0.870 -8.046 -9.041 1.00 93.88 91 PHE A N 1
ATOM 734 C CA . PHE A 1 91 ? -1.599 -6.864 -8.564 1.00 93.88 91 PHE A CA 1
ATOM 735 C C . PHE A 1 91 ? -2.157 -6.015 -9.709 1.00 93.88 91 PHE A C 1
ATOM 737 O O . PHE A 1 91 ? -3.295 -5.565 -9.628 1.00 93.88 91 PHE A O 1
ATOM 744 N N . PHE A 1 92 ? -1.380 -5.818 -10.777 1.00 92.94 92 PHE A N 1
ATOM 745 C CA . PHE A 1 92 ? -1.814 -5.000 -11.910 1.00 92.94 92 PHE A CA 1
ATOM 746 C C . PHE A 1 92 ? -2.933 -5.651 -12.722 1.00 92.94 92 PHE A C 1
ATOM 748 O O . PHE A 1 92 ? -3.675 -4.939 -13.388 1.00 92.94 92 PHE A O 1
ATOM 755 N N . GLU A 1 93 ? -3.075 -6.973 -12.643 1.00 93.69 93 GLU A N 1
ATOM 756 C CA . GLU A 1 93 ? -4.164 -7.714 -13.277 1.00 93.69 93 GLU A CA 1
ATOM 757 C C . GLU A 1 93 ? -5.387 -7.769 -12.358 1.00 93.69 93 GLU A C 1
ATOM 759 O O . GLU A 1 93 ? -6.492 -7.429 -12.773 1.00 93.69 93 GLU A O 1
ATOM 764 N N . TRP A 1 94 ? -5.195 -8.137 -11.088 1.00 93.62 94 TRP A N 1
ATOM 765 C CA . TRP A 1 94 ? -6.288 -8.285 -10.122 1.00 93.62 94 TRP A CA 1
ATOM 766 C C . TRP A 1 94 ? -6.991 -6.966 -9.809 1.00 93.62 94 TRP A C 1
ATOM 768 O O . TRP A 1 94 ? -8.199 -6.960 -9.594 1.00 93.62 94 TRP A O 1
ATOM 778 N N . GLU A 1 95 ? -6.249 -5.860 -9.796 1.00 93.81 95 GLU A N 1
ATOM 779 C CA . GLU A 1 95 ? -6.764 -4.535 -9.446 1.00 93.81 95 GLU A CA 1
ATOM 780 C C . GLU A 1 95 ? -6.835 -3.597 -10.665 1.00 93.81 95 GLU A C 1
ATOM 782 O O . GLU A 1 95 ? -6.969 -2.383 -10.507 1.00 93.81 95 GLU A O 1
ATOM 787 N N . ALA A 1 96 ? -6.751 -4.128 -11.893 1.00 90.88 96 ALA A N 1
ATOM 788 C CA . ALA A 1 96 ? -6.617 -3.352 -13.133 1.00 90.88 96 ALA A CA 1
ATOM 789 C C . ALA A 1 96 ? -7.634 -2.202 -13.264 1.00 90.88 96 ALA A C 1
ATOM 791 O O . ALA A 1 96 ? -7.286 -1.102 -13.693 1.00 90.88 96 ALA A O 1
ATOM 792 N N . ALA A 1 97 ? -8.883 -2.435 -12.851 1.00 92.50 97 ALA A N 1
ATOM 793 C CA . ALA A 1 97 ? -9.961 -1.448 -12.918 1.00 92.50 97 ALA A CA 1
ATOM 794 C C . ALA A 1 97 ? -9.814 -0.292 -11.909 1.00 92.50 97 ALA A C 1
ATOM 796 O O . ALA A 1 97 ? -10.431 0.762 -12.069 1.00 92.50 97 ALA A O 1
ATOM 797 N N . SER A 1 98 ? -9.030 -0.483 -10.847 1.00 92.94 98 SER A N 1
ATOM 798 C CA . SER A 1 98 ? -8.903 0.453 -9.726 1.00 92.94 98 SER A CA 1
ATOM 799 C C . SER A 1 98 ? -7.504 1.045 -9.576 1.00 92.94 98 SER A C 1
ATOM 801 O O . SER A 1 98 ? -7.353 2.055 -8.882 1.00 92.94 98 SER A O 1
ATOM 803 N N . VAL A 1 99 ? -6.493 0.466 -10.231 1.00 95.25 99 VAL A N 1
ATOM 804 C CA . VAL A 1 99 ? -5.122 0.982 -10.216 1.00 95.25 99 VAL A CA 1
ATOM 805 C C . VAL A 1 99 ? -5.058 2.363 -10.863 1.00 95.25 99 VAL A C 1
ATOM 807 O O . VAL A 1 99 ? -5.527 2.599 -11.976 1.00 95.25 99 VAL A O 1
ATOM 810 N N . ARG A 1 100 ? -4.419 3.293 -10.157 1.00 94.50 100 ARG A N 1
ATOM 811 C CA . ARG A 1 100 ? -4.159 4.666 -10.599 1.00 94.50 100 ARG A CA 1
ATOM 812 C C . ARG A 1 100 ? -2.679 4.994 -10.480 1.00 94.50 100 ARG A C 1
ATOM 814 O O . ARG A 1 100 ? -1.950 4.356 -9.730 1.00 94.50 100 ARG A O 1
ATOM 821 N N . ASP A 1 101 ? -2.242 6.020 -11.202 1.00 92.56 101 ASP A N 1
ATOM 822 C CA . ASP A 1 101 ? -0.870 6.534 -11.151 1.00 92.56 101 ASP A CA 1
ATOM 823 C C . ASP A 1 101 ? -0.849 7.884 -10.425 1.00 92.56 101 ASP A C 1
ATOM 825 O O . ASP A 1 101 ? -1.411 8.861 -10.919 1.00 92.56 101 ASP A O 1
ATOM 829 N N . ALA A 1 102 ? -0.184 7.960 -9.270 1.00 89.06 102 ALA A N 1
ATOM 830 C CA . ALA A 1 102 ? -0.100 9.149 -8.415 1.00 89.06 102 ALA A CA 1
ATOM 831 C C . ALA A 1 102 ? 0.599 10.347 -9.081 1.00 89.06 102 ALA A C 1
ATOM 833 O O . ALA A 1 102 ? 0.473 11.480 -8.609 1.00 89.06 102 ALA A O 1
ATOM 834 N N . ARG A 1 103 ? 1.320 10.113 -10.185 1.00 87.62 103 ARG A N 1
ATOM 835 C CA . ARG A 1 103 ? 1.942 11.158 -11.014 1.00 87.62 103 ARG A CA 1
ATOM 836 C C . ARG A 1 103 ? 0.934 11.841 -11.941 1.00 87.62 103 ARG A C 1
ATOM 838 O O . ARG A 1 103 ? 1.187 12.948 -12.400 1.00 87.62 103 ARG A O 1
ATOM 845 N N . LYS A 1 104 ? -0.190 11.177 -12.232 1.00 88.69 104 LYS A N 1
ATOM 846 C CA . LYS A 1 104 ? -1.264 11.664 -13.117 1.00 88.69 104 LYS A CA 1
ATOM 847 C C . LYS A 1 104 ? -2.533 12.010 -12.342 1.00 88.69 104 LYS A C 1
ATOM 849 O O . LYS A 1 104 ? -3.199 12.995 -12.640 1.00 88.69 104 LYS A O 1
ATOM 854 N N . THR A 1 105 ? -2.867 11.200 -11.344 1.00 87.19 105 THR A N 1
ATOM 855 C CA . THR A 1 105 ? -4.097 11.296 -10.562 1.00 87.19 105 THR A CA 1
ATOM 856 C C . THR A 1 105 ? -3.753 11.325 -9.074 1.00 87.19 105 THR A C 1
ATOM 858 O O . THR A 1 105 ? -3.342 10.296 -8.533 1.00 87.19 105 THR A O 1
ATOM 861 N N . PRO A 1 106 ? -3.945 12.467 -8.390 1.00 84.19 106 PRO A N 1
ATOM 862 C CA . PRO A 1 106 ? -3.664 12.597 -6.964 1.00 84.19 106 PRO A CA 1
ATOM 863 C C . PRO A 1 106 ? -4.401 11.558 -6.118 1.00 84.19 106 PRO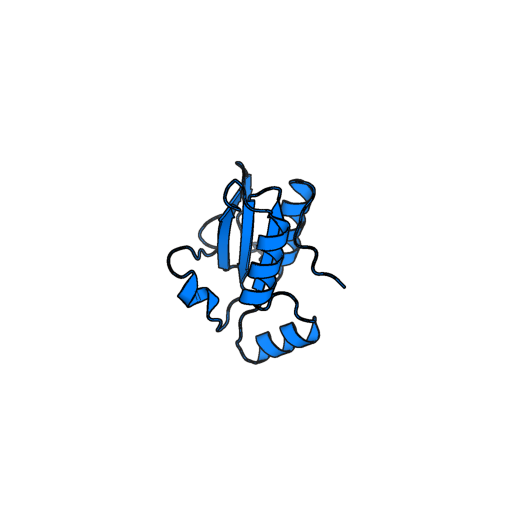 A C 1
ATOM 865 O O . PRO A 1 106 ? -5.567 11.252 -6.381 1.00 84.19 106 PRO A O 1
ATOM 868 N N . ILE A 1 107 ? -3.742 11.065 -5.071 1.00 84.06 107 ILE A N 1
ATOM 869 C CA . ILE A 1 107 ? -4.361 10.185 -4.081 1.00 84.06 107 ILE A CA 1
ATOM 870 C C . ILE A 1 107 ? -5.283 11.046 -3.220 1.00 84.06 107 ILE A C 1
ATOM 872 O O . ILE A 1 107 ? -4.823 11.940 -2.509 1.00 84.06 107 ILE A O 1
ATOM 876 N N . ARG A 1 108 ? -6.590 10.792 -3.294 1.00 82.31 108 ARG A N 1
ATOM 877 C CA . ARG A 1 108 ? -7.589 11.462 -2.453 1.00 82.31 108 ARG A CA 1
ATOM 878 C C . ARG A 1 108 ? -7.898 10.594 -1.239 1.00 82.31 108 ARG A C 1
ATOM 880 O O . ARG A 1 108 ? -8.259 9.433 -1.407 1.00 82.31 108 ARG A O 1
ATOM 887 N N . PHE A 1 109 ? -7.772 11.149 -0.035 1.00 70.94 109 PHE A N 1
ATOM 888 C CA . PHE A 1 109 ? -7.949 10.409 1.215 1.00 70.94 109 PHE A CA 1
ATOM 889 C C . PHE A 1 109 ? -8.532 11.313 2.310 1.00 70.94 109 PHE A C 1
ATOM 891 O O . PHE A 1 109 ? -7.897 12.289 2.689 1.00 70.94 109 PHE A O 1
ATOM 898 N N . ARG A 1 110 ? -9.751 11.030 2.802 1.00 67.25 110 ARG A N 1
ATOM 899 C CA . ARG A 1 110 ? -10.474 11.827 3.830 1.00 67.25 110 ARG A CA 1
ATOM 900 C C . ARG A 1 110 ? -10.444 13.356 3.618 1.00 67.25 110 ARG A C 1
ATOM 902 O O . ARG A 1 110 ? -10.258 14.106 4.567 1.00 67.25 110 ARG A O 1
ATOM 909 N N . GLY A 1 111 ? -10.602 13.819 2.376 1.00 64.56 111 GLY A N 1
ATOM 910 C CA . GLY A 1 111 ? -10.575 15.251 2.031 1.00 64.56 111 GLY A CA 1
ATOM 911 C C . GLY A 1 111 ? -9.182 15.822 1.731 1.00 64.56 111 GLY A C 1
ATOM 912 O O . GLY A 1 111 ? -9.081 16.922 1.196 1.00 64.56 111 GLY A O 1
ATOM 913 N N . TYR A 1 112 ? -8.114 15.060 1.971 1.00 66.94 112 TYR A N 1
ATOM 914 C CA . TYR A 1 112 ? -6.755 15.413 1.565 1.00 66.94 112 TYR A CA 1
ATOM 915 C C . TYR A 1 112 ? -6.486 14.957 0.128 1.00 66.94 112 TYR A C 1
ATOM 917 O O . TYR A 1 112 ? -6.925 13.882 -0.287 1.00 66.94 112 TYR A O 1
ATOM 925 N N . SER A 1 113 ? -5.752 15.769 -0.634 1.00 66.25 113 SER A N 1
ATOM 926 C CA . SER A 1 113 ? -5.302 15.455 -1.995 1.00 66.25 113 SER A CA 1
ATOM 927 C C . SER A 1 113 ? -3.778 15.433 -2.028 1.00 66.25 113 SER A C 1
ATOM 929 O O . SER A 1 113 ? -3.132 16.463 -1.841 1.00 66.25 113 SER A O 1
ATOM 931 N N . ILE A 1 114 ? -3.197 14.258 -2.257 1.00 70.69 114 ILE A N 1
ATOM 932 C CA . ILE A 1 114 ? -1.750 14.040 -2.234 1.00 70.69 114 ILE A CA 1
ATOM 933 C C . ILE A 1 114 ? -1.302 13.799 -3.671 1.00 70.69 114 ILE A C 1
ATOM 935 O O . ILE A 1 114 ? -1.607 12.772 -4.277 1.00 70.69 114 ILE A O 1
ATOM 939 N N . SER A 1 115 ? -0.614 14.787 -4.239 1.00 61.19 115 SER A N 1
ATOM 940 C CA . SER A 1 115 ? -0.126 14.748 -5.620 1.00 61.19 115 SER A CA 1
ATOM 941 C C . SER A 1 115 ? 1.384 14.574 -5.628 1.00 61.19 115 SER A C 1
ATOM 943 O O . SER A 1 115 ? 2.086 15.318 -4.945 1.00 61.19 115 SER A O 1
ATOM 945 N N . TYR A 1 116 ? 1.903 13.662 -6.448 1.00 57.44 116 TYR A N 1
ATOM 946 C CA . TYR A 1 116 ? 3.330 13.654 -6.748 1.00 57.44 116 TYR A CA 1
ATOM 947 C C . TYR A 1 116 ? 3.612 14.675 -7.855 1.00 57.44 116 TYR A C 1
ATOM 949 O O . TYR A 1 116 ? 3.324 14.425 -9.024 1.00 57.44 116 TYR A O 1
ATOM 957 N N . ARG A 1 117 ? 4.177 15.834 -7.503 1.00 58.59 117 ARG A N 1
ATOM 958 C CA . ARG A 1 117 ? 4.831 16.717 -8.477 1.00 58.59 117 ARG A CA 1
ATOM 959 C C . ARG A 1 117 ? 6.317 16.404 -8.416 1.00 58.59 117 ARG A C 1
ATOM 961 O O . ARG A 1 117 ? 6.963 16.725 -7.422 1.00 58.59 117 ARG A O 1
ATOM 968 N N . GLY A 1 118 ? 6.830 15.720 -9.440 1.00 47.69 118 GLY A N 1
ATOM 969 C CA . GLY A 1 118 ? 8.266 15.496 -9.586 1.00 47.69 118 GLY A CA 1
ATOM 970 C C . GLY A 1 118 ? 8.986 16.826 -9.397 1.00 47.69 118 GLY A C 1
ATOM 971 O O . GLY A 1 118 ? 8.563 17.828 -9.975 1.00 47.69 118 GLY A O 1
ATOM 972 N N . GLY A 1 119 ? 9.989 16.847 -8.519 1.00 42.00 119 GLY A N 1
ATOM 973 C CA . GLY A 1 119 ? 10.727 18.060 -8.204 1.00 42.00 119 GLY A CA 1
ATOM 974 C C . GLY A 1 119 ? 11.164 18.731 -9.498 1.00 42.00 119 GLY A C 1
ATOM 975 O O . GLY A 1 119 ? 11.915 18.149 -10.279 1.00 42.00 119 GLY A O 1
ATOM 976 N N . ALA A 1 120 ? 10.670 19.940 -9.745 1.00 39.03 120 ALA A N 1
ATOM 977 C CA . ALA A 1 120 ? 11.328 20.811 -10.690 1.00 39.03 120 ALA A CA 1
ATOM 978 C C . ALA A 1 120 ? 12.730 21.038 -10.120 1.00 39.03 120 ALA A C 1
ATOM 980 O O . ALA A 1 120 ? 12.870 21.667 -9.072 1.00 39.03 120 ALA A O 1
ATOM 981 N N . SER A 1 121 ? 13.770 20.507 -10.767 1.00 42.03 121 SER A N 1
ATOM 982 C CA . SER A 1 121 ? 15.094 21.094 -10.589 1.00 42.03 121 SER A CA 1
ATOM 983 C C . SER A 1 121 ? 14.937 22.589 -10.867 1.00 42.03 121 SER A C 1
ATOM 985 O O . SER A 1 121 ? 14.418 22.939 -11.934 1.00 42.03 121 SER A O 1
ATOM 987 N N . PRO A 1 122 ? 15.344 23.485 -9.953 1.00 40.84 122 PRO A N 1
ATOM 988 C CA . PRO A 1 122 ? 15.481 24.884 -10.302 1.00 40.84 122 PRO A CA 1
ATOM 989 C C . PRO A 1 122 ? 16.433 24.928 -11.497 1.00 40.84 122 PRO A C 1
ATOM 991 O O . PRO A 1 122 ? 17.575 24.476 -11.395 1.00 40.84 122 PRO A O 1
ATOM 994 N N . ARG A 1 123 ? 15.969 25.399 -12.659 1.00 44.75 123 ARG A N 1
ATOM 995 C CA . ARG A 1 123 ? 16.910 25.771 -13.717 1.00 44.75 123 ARG A CA 1
ATOM 996 C C . ARG A 1 123 ? 17.798 26.861 -13.111 1.00 44.75 123 ARG A C 1
ATOM 998 O O . ARG A 1 123 ? 17.234 27.838 -12.614 1.00 44.75 123 ARG A O 1
ATOM 1005 N N . PRO A 1 124 ? 19.134 26.718 -13.099 1.00 42.09 124 PRO A N 1
ATOM 1006 C CA . PRO A 1 124 ? 19.988 27.771 -12.581 1.00 42.09 124 PRO A CA 1
ATOM 1007 C C . PRO A 1 124 ? 19.728 29.038 -13.397 1.00 42.09 124 PRO A C 1
ATOM 1009 O O . PRO A 1 124 ? 19.796 29.032 -14.628 1.00 42.09 124 PRO A O 1
ATOM 1012 N N . HIS A 1 125 ? 19.364 30.108 -12.696 1.00 52.47 125 HIS A N 1
ATOM 1013 C CA . HIS A 1 125 ? 19.277 31.439 -13.268 1.00 52.47 125 HIS A CA 1
ATOM 1014 C C . HIS A 1 125 ? 20.677 31.822 -13.752 1.00 52.47 125 HIS A C 1
ATOM 1016 O O . HIS A 1 125 ? 21.601 31.935 -12.949 1.00 52.47 125 HIS A O 1
ATOM 1022 N N . ARG A 1 126 ? 20.850 31.959 -15.068 1.00 43.84 126 ARG A N 1
ATOM 1023 C CA . ARG A 1 126 ? 22.081 32.483 -15.660 1.00 43.84 126 ARG A CA 1
ATOM 1024 C C . ARG A 1 126 ? 21.920 34.009 -15.715 1.00 43.84 126 ARG A C 1
ATOM 1026 O O . ARG A 1 126 ? 21.059 34.456 -16.477 1.00 43.84 126 ARG A O 1
ATOM 1033 N N . PRO A 1 127 ? 22.647 34.795 -14.901 1.00 58.19 127 PRO A N 1
ATOM 1034 C CA . PRO A 1 127 ? 22.611 36.245 -15.032 1.00 58.19 127 PRO A CA 1
ATOM 1035 C C . PRO A 1 127 ? 23.205 36.647 -16.389 1.00 58.19 127 PRO A C 1
ATOM 1037 O O . PRO A 1 127 ? 24.093 35.961 -16.905 1.00 58.19 127 PRO A O 1
ATOM 1040 N N . ARG A 1 128 ? 22.632 37.700 -16.978 1.00 61.78 128 ARG A N 1
ATOM 1041 C CA . ARG A 1 128 ? 23.130 38.339 -18.201 1.00 61.78 128 ARG A CA 1
ATOM 1042 C C . ARG A 1 128 ? 24.384 39.148 -17.914 1.00 61.78 128 ARG A C 1
ATOM 1044 O O . ARG A 1 128 ? 24.439 39.729 -16.810 1.00 61.78 128 ARG A O 1
#